Protein AF-A0A6L6C9V3-F1 (afdb_monomer)

Solvent-accessible surface area (backbone atoms only — not comparable to full-atom values): 7268 Å² total; per-residue (Å²): 86,69,55,58,76,59,28,63,51,49,46,76,49,76,46,97,87,72,52,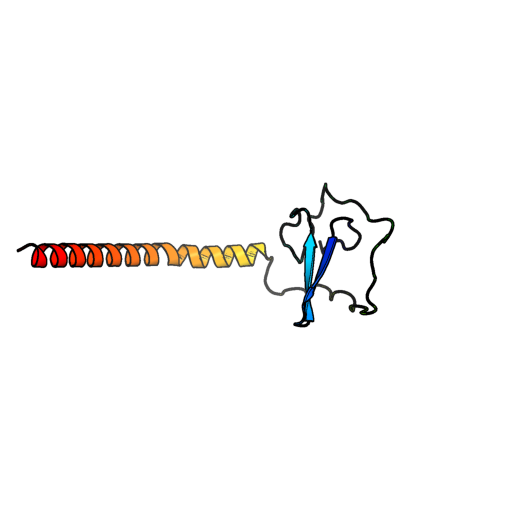69,52,37,41,47,80,79,64,76,33,87,48,65,58,60,26,32,56,89,82,54,86,83,68,42,78,55,89,72,76,81,93,61,86,80,71,90,74,78,71,74,78,80,75,75,82,74,88,66,89,63,71,57,73,66,53,54,52,49,54,51,49,50,57,50,63,70,49,48,62,58,56,52,51,54,51,51,54,51,52,52,52,50,51,51,50,50,54,54,51,52,59,62,77,76,110

Mean predicted aligned error: 14.55 Å

pLDDT: mean 83.05, std 11.22, range [53.5, 98.0]

Secondary structure (DSSP, 8-state):
-B--TTBTTEEEEE-TTS-EEEEETTS--TBTTTB--TT-TT--B----TT----S--PPPPPPPP--SS--HHHHHHHHHHHHHHHHHHHHHHHHHHHHHHHHHHHHHHHHH--

Radius of gyration: 25.71 Å; Cα contacts (8 Å, |Δi|>4): 70; chains: 1; bounding box: 52×41×70 Å

Foldseek 3Di:
DFDDCQFPQWDWDADPVRDIFIDGNVNQAPDGPTDRDPDDPNGDGDDDPPPDDDDPPPDPPDDDDDDDPPPDPVVVVVVVVVVCVVCVVVVVVVVVVVVVVVVVVVVVVVVVVVD

Nearest PDB structures (foldseek):
  7pub-assembly1_F3  TM=3.056E-01  e=1.007E+00  Trypanosoma brucei brucei
  8any-assembly1_V  TM=2.107E-01  e=1.926E+00  Homo sapiens
  3aqj-assembly2_R  TM=2.489E-01  e=5.439E+00  Peduovirus P2

Structure (mmCIF, N/CA/C/O backbone):
data_AF-A0A6L6C9V3-F1
#
_entry.id   AF-A0A6L6C9V3-F1
#
loop_
_atom_site.group_PDB
_atom_site.id
_atom_site.type_symbol
_atom_site.label_atom_id
_atom_site.label_alt_id
_atom_site.label_comp_id
_atom_site.label_asym_id
_atom_site.label_entity_id
_atom_site.label_seq_id
_atom_site.pdbx_PDB_ins_code
_atom_site.Cartn_x
_atom_site.Cartn_y
_atom_site.Cartn_z
_atom_site.occupancy
_atom_site.B_iso_or_equiv
_atom_site.auth_seq_id
_atom_site.auth_comp_id
_atom_site.auth_asym_id
_atom_site.auth_atom_id
_atom_site.pdbx_PDB_model_num
ATOM 1 N N . MET A 1 1 ? 1.512 -9.662 -14.432 1.00 64.88 1 MET A N 1
ATOM 2 C CA . MET A 1 1 ? 2.801 -9.454 -15.144 1.00 64.88 1 MET A CA 1
ATOM 3 C C . MET A 1 1 ? 3.602 -8.321 -14.504 1.00 64.88 1 MET A C 1
ATOM 5 O O . MET A 1 1 ? 2.992 -7.433 -13.928 1.00 64.88 1 MET A O 1
ATOM 9 N N . ALA A 1 2 ? 4.936 -8.291 -14.641 1.00 74.44 2 ALA A N 1
ATOM 10 C CA . ALA A 1 2 ? 5.722 -7.114 -14.242 1.00 74.44 2 ALA A CA 1
ATOM 11 C C . ALA A 1 2 ? 5.252 -5.840 -14.981 1.00 74.44 2 ALA A C 1
ATOM 13 O O . ALA A 1 2 ? 4.648 -5.917 -16.057 1.00 74.44 2 ALA A O 1
ATOM 14 N N . MET A 1 3 ? 5.504 -4.671 -14.389 1.00 82.62 3 MET A N 1
ATOM 15 C CA . MET A 1 3 ? 5.180 -3.370 -14.982 1.00 82.62 3 MET A CA 1
ATOM 16 C C . MET A 1 3 ? 5.833 -3.224 -16.369 1.00 82.62 3 MET A C 1
ATOM 18 O O . MET A 1 3 ? 7.023 -3.488 -16.528 1.00 82.62 3 MET A O 1
ATOM 22 N N . ARG A 1 4 ? 5.056 -2.797 -17.370 1.00 85.69 4 ARG A N 1
ATOM 23 C CA . ARG A 1 4 ? 5.530 -2.613 -18.753 1.00 85.69 4 ARG A CA 1
ATOM 24 C C . ARG A 1 4 ? 6.175 -1.235 -18.923 1.00 85.69 4 ARG A C 1
ATOM 26 O O . ARG A 1 4 ? 5.458 -0.240 -19.044 1.00 85.69 4 ARG A O 1
ATOM 33 N N . GLU A 1 5 ? 7.506 -1.170 -18.902 1.00 85.06 5 GLU A N 1
ATOM 34 C CA . GLU A 1 5 ? 8.282 0.084 -18.985 1.00 85.06 5 GLU A CA 1
ATOM 35 C C . GLU A 1 5 ? 8.222 0.730 -20.379 1.00 85.06 5 GLU A C 1
ATOM 37 O O . GLU A 1 5 ? 8.374 1.939 -20.525 1.00 85.06 5 GLU A O 1
ATOM 42 N N . GLU A 1 6 ? 7.919 -0.058 -21.408 1.00 84.81 6 GLU A N 1
ATOM 43 C CA . GLU A 1 6 ? 7.765 0.394 -22.789 1.00 84.81 6 GLU A CA 1
ATOM 44 C C . GLU A 1 6 ? 6.395 1.036 -23.082 1.00 84.81 6 GLU A C 1
ATOM 46 O O . GLU A 1 6 ? 6.127 1.451 -24.212 1.00 84.81 6 GLU A O 1
ATOM 51 N N . CYS A 1 7 ? 5.505 1.112 -22.088 1.00 88.69 7 CYS A N 1
ATOM 52 C CA . CYS A 1 7 ? 4.204 1.762 -22.208 1.00 88.69 7 CYS A CA 1
ATOM 53 C C . CYS A 1 7 ? 4.335 3.292 -22.127 1.00 88.69 7 CYS A C 1
ATOM 55 O O . CYS A 1 7 ? 5.001 3.835 -21.251 1.00 88.69 7 CYS A O 1
ATOM 57 N N . LYS A 1 8 ? 3.607 4.021 -22.974 1.00 88.75 8 LYS A N 1
ATOM 58 C CA . LYS A 1 8 ? 3.545 5.494 -22.980 1.00 88.75 8 LYS A CA 1
ATOM 59 C C . LYS A 1 8 ? 3.050 6.100 -21.661 1.00 88.75 8 LYS A C 1
ATOM 61 O O . LYS A 1 8 ? 3.373 7.242 -21.352 1.00 88.75 8 LYS A O 1
ATOM 66 N N . HIS A 1 9 ? 2.269 5.344 -20.893 1.00 88.50 9 HIS A N 1
ATOM 67 C CA . HIS A 1 9 ? 1.705 5.773 -19.609 1.00 88.50 9 HIS A CA 1
ATOM 68 C C . HIS A 1 9 ? 2.548 5.360 -18.397 1.00 88.50 9 HIS A C 1
ATOM 70 O O . HIS A 1 9 ? 2.128 5.590 -17.261 1.00 88.50 9 HIS A O 1
ATOM 76 N N . PHE A 1 10 ? 3.703 4.732 -18.621 1.00 88.19 10 PHE A N 1
ATOM 77 C CA . PHE A 1 10 ? 4.652 4.401 -17.570 1.00 88.19 10 PHE A CA 1
ATOM 78 C C . PHE A 1 10 ? 5.407 5.655 -17.113 1.00 88.19 10 PHE A C 1
ATOM 80 O O . PHE A 1 10 ? 5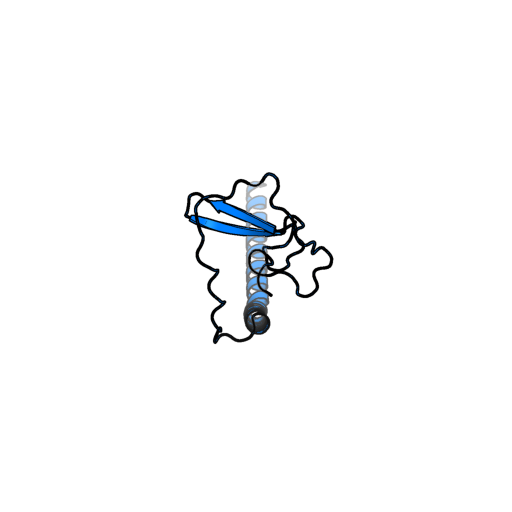.923 6.420 -17.930 1.00 88.19 10 PHE A O 1
ATOM 87 N N . GLN A 1 11 ? 5.493 5.855 -15.799 1.00 84.94 11 GLN A N 1
ATOM 88 C CA . GLN A 1 11 ? 6.318 6.895 -15.194 1.00 84.94 11 GLN A CA 1
ATOM 89 C C . GLN A 1 11 ? 7.130 6.319 -14.032 1.00 84.94 11 GLN A C 1
ATOM 91 O O . GLN A 1 11 ? 6.605 5.582 -13.198 1.00 84.94 11 GLN A O 1
ATOM 96 N N . SER A 1 12 ? 8.407 6.694 -13.957 1.00 85.00 12 SER A N 1
ATOM 97 C CA . SER A 1 12 ? 9.287 6.402 -12.825 1.00 85.00 12 SER A CA 1
ATOM 98 C C . SER A 1 12 ? 9.721 7.696 -12.145 1.00 85.00 12 SER A C 1
ATOM 100 O O . SER A 1 12 ? 10.201 8.613 -12.813 1.00 85.00 12 SER A O 1
ATOM 102 N N . ARG A 1 13 ? 9.595 7.768 -10.820 1.00 84.19 13 ARG A N 1
ATOM 103 C CA . ARG A 1 13 ? 10.081 8.886 -10.009 1.00 8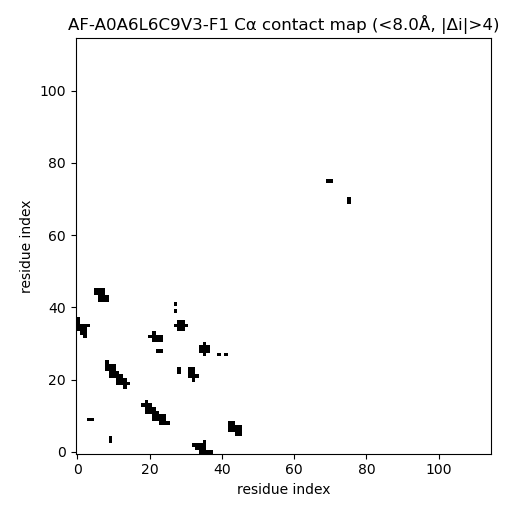4.19 13 ARG A CA 1
ATOM 104 C C . ARG A 1 13 ? 11.035 8.370 -8.941 1.00 84.19 13 ARG A C 1
ATOM 106 O O . ARG A 1 13 ? 10.640 7.563 -8.103 1.00 84.19 13 ARG A O 1
ATOM 113 N N . SER A 1 14 ? 12.268 8.862 -8.966 1.00 83.69 14 SER A N 1
ATOM 114 C CA . SER A 1 14 ? 13.255 8.614 -7.914 1.00 83.69 14 SER A CA 1
ATOM 115 C C . SER A 1 14 ? 13.193 9.723 -6.865 1.00 83.69 14 SER A C 1
ATOM 117 O O . SER A 1 14 ? 13.037 10.901 -7.196 1.00 83.69 14 SER A O 1
ATOM 119 N N . TYR A 1 15 ? 13.292 9.343 -5.596 1.00 83.50 15 TYR A N 1
ATOM 120 C CA . TYR A 1 15 ? 13.269 10.246 -4.449 1.00 83.50 15 TYR A CA 1
ATOM 121 C C . TYR A 1 15 ? 14.668 10.378 -3.832 1.00 83.50 15 TYR A C 1
ATOM 123 O O . TYR A 1 15 ? 15.553 9.556 -4.063 1.00 83.50 15 TYR A O 1
ATOM 131 N N . ALA A 1 16 ? 14.880 11.424 -3.026 1.00 81.94 16 ALA A N 1
ATOM 132 C CA . ALA A 1 16 ? 16.180 11.716 -2.409 1.00 81.94 16 ALA A CA 1
ATOM 133 C C . ALA A 1 16 ? 16.666 10.624 -1.433 1.00 81.94 16 ALA A C 1
ATOM 135 O O . ALA A 1 16 ? 17.855 10.540 -1.146 1.00 81.94 16 ALA A O 1
ATOM 136 N N . ASN A 1 17 ? 15.756 9.784 -0.940 1.00 83.62 17 ASN A N 1
ATOM 137 C CA . ASN A 1 17 ? 16.052 8.629 -0.091 1.00 83.62 17 ASN A CA 1
ATOM 138 C C . ASN A 1 17 ? 16.558 7.400 -0.878 1.00 83.62 17 ASN A C 1
ATOM 140 O O . ASN A 1 17 ? 16.865 6.383 -0.266 1.00 83.62 17 ASN A O 1
ATOM 144 N N . GLY A 1 18 ? 16.640 7.477 -2.212 1.00 81.75 18 GLY A N 1
ATOM 145 C CA . GLY A 1 18 ? 17.056 6.370 -3.077 1.00 81.75 18 GLY A CA 1
ATOM 146 C C . GLY A 1 18 ? 15.921 5.429 -3.491 1.00 81.75 18 GLY A C 1
ATOM 147 O O . GLY A 1 18 ? 16.143 4.527 -4.299 1.00 81.75 18 GLY A O 1
ATOM 148 N N . GLU A 1 19 ? 14.697 5.640 -3.006 1.00 81.75 19 GLU A N 1
ATOM 149 C CA . GLU A 1 19 ? 13.536 4.875 -3.455 1.00 81.75 19 GLU A 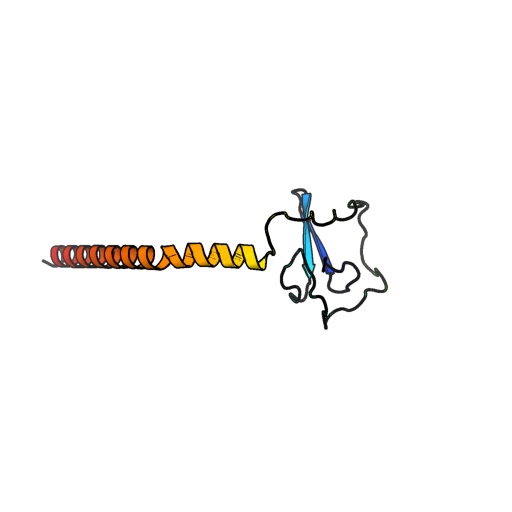CA 1
ATOM 150 C C . GLU A 1 19 ? 13.110 5.317 -4.857 1.00 81.75 19 GLU A C 1
ATOM 152 O O . GLU A 1 19 ? 13.173 6.495 -5.218 1.00 81.75 19 GLU A O 1
ATOM 157 N N . THR A 1 20 ? 12.643 4.361 -5.658 1.00 81.50 20 THR A N 1
ATOM 158 C CA . THR A 1 20 ? 12.090 4.628 -6.988 1.00 81.50 20 THR A CA 1
ATOM 159 C C . THR A 1 20 ? 10.668 4.098 -7.058 1.00 81.50 20 THR A C 1
ATOM 161 O O . THR A 1 20 ? 10.445 2.892 -6.995 1.00 81.50 20 THR A O 1
ATOM 164 N N . ALA A 1 21 ? 9.704 5.003 -7.215 1.00 84.31 21 ALA A N 1
ATOM 165 C CA . ALA A 1 21 ? 8.316 4.647 -7.467 1.00 84.31 21 ALA A CA 1
ATOM 166 C C . ALA A 1 21 ? 8.077 4.534 -8.974 1.00 84.31 21 ALA A C 1
ATOM 168 O O . ALA A 1 21 ? 8.452 5.424 -9.738 1.00 84.31 21 ALA A O 1
ATOM 169 N N . ARG A 1 22 ? 7.430 3.450 -9.399 1.00 85.25 22 ARG A N 1
ATOM 170 C CA . ARG A 1 22 ? 7.040 3.202 -10.793 1.00 85.25 22 ARG A CA 1
ATOM 171 C C . ARG A 1 22 ? 5.526 3.121 -10.866 1.00 85.25 22 ARG A C 1
ATOM 173 O O . ARG A 1 22 ? 4.937 2.379 -10.106 1.00 85.25 22 ARG A O 1
ATOM 180 N N . PHE A 1 23 ? 4.859 3.871 -11.725 1.00 86.88 23 PHE A N 1
ATOM 181 C CA . PHE A 1 23 ? 3.397 3.884 -11.718 1.00 86.88 23 PHE A CA 1
ATOM 182 C C . PHE A 1 23 ? 2.808 4.169 -13.093 1.00 86.88 23 PHE A C 1
ATOM 184 O O . PHE A 1 23 ? 3.494 4.607 -14.016 1.00 86.88 23 PHE A O 1
ATOM 191 N N . CYS A 1 24 ? 1.520 3.853 -13.232 1.00 88.88 24 CYS A N 1
ATOM 192 C CA . CYS A 1 24 ? 0.750 4.137 -14.433 1.00 88.88 24 CYS A CA 1
ATOM 193 C C . CYS A 1 24 ? 0.022 5.459 -14.217 1.00 88.88 24 CYS A C 1
ATOM 195 O O . CYS A 1 24 ? -0.808 5.563 -13.311 1.00 88.88 24 CYS A O 1
ATOM 197 N N . VAL A 1 25 ? 0.297 6.450 -15.067 1.00 88.31 25 VAL A N 1
ATOM 198 C CA . VAL A 1 25 ? -0.296 7.797 -14.965 1.00 88.31 25 VAL A CA 1
ATOM 199 C C . VAL A 1 25 ? -1.827 7.756 -15.071 1.00 88.31 25 VAL A C 1
ATOM 201 O O . VAL A 1 25 ? -2.513 8.604 -14.514 1.00 88.31 25 VAL A O 1
ATOM 204 N N . LEU A 1 26 ? -2.375 6.736 -15.738 1.00 88.56 26 LEU A N 1
ATOM 205 C CA . LEU A 1 26 ? -3.819 6.540 -15.886 1.00 88.56 26 LEU A CA 1
ATOM 206 C C . LEU A 1 26 ? -4.481 5.829 -14.697 1.00 88.56 26 LEU A C 1
ATOM 208 O O . LEU A 1 26 ? -5.686 5.604 -14.730 1.00 88.56 26 LEU A O 1
ATOM 212 N N . GLY A 1 27 ? -3.725 5.389 -13.686 1.00 85.06 27 GLY A N 1
ATOM 213 C CA . GLY A 1 27 ? -4.298 4.642 -12.560 1.00 85.06 27 GLY A CA 1
ATOM 214 C C . GLY A 1 27 ? -4.783 3.226 -12.910 1.00 85.06 27 GLY A C 1
ATOM 215 O O . GLY A 1 27 ? -5.324 2.542 -12.055 1.00 85.06 27 GLY A O 1
ATOM 216 N N . ALA A 1 28 ? -4.575 2.754 -14.144 1.00 84.62 28 ALA A N 1
ATOM 217 C CA . ALA A 1 28 ? -5.144 1.495 -14.647 1.00 84.62 28 ALA A CA 1
ATOM 218 C C . ALA A 1 28 ? -4.420 0.220 -14.166 1.00 84.62 28 ALA A C 1
ATOM 220 O O . ALA A 1 28 ? -4.851 -0.893 -14.460 1.00 84.62 28 ALA A O 1
ATOM 221 N N . ALA A 1 29 ? -3.292 0.369 -13.474 1.00 82.19 29 ALA A N 1
ATOM 222 C CA . ALA A 1 29 ? -2.570 -0.751 -12.882 1.00 82.19 29 ALA A CA 1
ATOM 223 C C . ALA A 1 29 ? -3.169 -1.079 -11.496 1.00 82.19 29 ALA A C 1
ATOM 225 O O . ALA A 1 29 ? -3.187 -0.190 -10.645 1.00 82.19 29 ALA A O 1
ATOM 226 N N . PRO A 1 30 ? -3.661 -2.311 -11.263 1.00 73.62 30 PRO A N 1
ATOM 227 C CA . PRO A 1 30 ? -4.361 -2.673 -10.027 1.00 73.62 30 PRO A CA 1
ATOM 228 C C . PRO A 1 30 ? -3.422 -2.750 -8.818 1.00 73.62 30 PRO A C 1
ATOM 230 O O . PRO A 1 30 ? -3.808 -2.366 -7.721 1.00 73.62 30 PRO A O 1
ATOM 233 N N . ASP A 1 31 ? -2.173 -3.174 -9.037 1.00 74.44 31 ASP A N 1
ATOM 234 C CA . ASP A 1 31 ? -1.153 -3.326 -7.996 1.00 74.44 31 ASP A CA 1
ATOM 235 C C . ASP A 1 31 ? 0.047 -2.407 -8.270 1.00 74.44 31 ASP A C 1
ATOM 237 O O . ASP A 1 31 ? 1.199 -2.851 -8.289 1.00 74.44 31 ASP A O 1
ATOM 241 N N . GLN A 1 32 ? -0.195 -1.121 -8.552 1.00 71.88 32 GLN A N 1
ATOM 242 C CA . GLN A 1 32 ? 0.903 -0.146 -8.615 1.00 71.88 32 GLN A CA 1
ATOM 243 C C . GLN A 1 32 ? 1.723 -0.201 -7.319 1.00 71.88 32 GLN A C 1
ATOM 245 O O . GLN A 1 32 ? 1.122 -0.259 -6.245 1.00 71.88 32 GLN A O 1
ATOM 250 N N . PRO A 1 33 ? 3.067 -0.138 -7.364 1.00 66.75 33 PRO A N 1
ATOM 251 C CA . PRO A 1 33 ? 3.973 0.054 -8.509 1.00 66.75 33 PRO A CA 1
ATOM 252 C C . PRO A 1 33 ? 4.414 -1.220 -9.268 1.00 66.75 33 PRO A C 1
ATOM 254 O O . PRO A 1 33 ? 5.261 -1.150 -10.160 1.00 66.75 33 PRO A O 1
ATOM 257 N N . PHE A 1 34 ? 3.899 -2.391 -8.896 1.00 67.62 34 PHE A N 1
ATOM 258 C CA . PHE A 1 34 ? 4.557 -3.676 -9.151 1.00 67.62 34 PHE A CA 1
ATOM 259 C C . PHE A 1 34 ? 3.990 -4.481 -10.331 1.00 67.62 34 PHE A C 1
ATOM 261 O O . PHE A 1 34 ? 4.693 -5.347 -10.852 1.00 67.62 34 PHE A O 1
ATOM 268 N N . SER A 1 35 ? 2.758 -4.215 -10.784 1.00 79.25 35 SER A N 1
ATOM 269 C CA . SER A 1 35 ? 2.115 -5.045 -11.817 1.00 79.25 35 SER A CA 1
ATOM 270 C C . SER A 1 35 ? 1.212 -4.266 -12.775 1.00 79.25 35 SER A C 1
ATOM 272 O O . SER A 1 35 ? 0.380 -3.456 -12.359 1.00 79.25 35 SER A O 1
ATOM 274 N N . CYS A 1 36 ? 1.337 -4.568 -14.071 1.00 85.12 36 CYS A N 1
ATOM 275 C CA . CYS A 1 36 ? 0.325 -4.237 -15.077 1.00 85.12 36 CYS A CA 1
ATOM 276 C C . CYS A 1 36 ? -0.660 -5.409 -15.242 1.00 85.12 36 CYS A C 1
ATOM 278 O O . CYS A 1 36 ? -0.244 -6.567 -15.149 1.00 85.12 36 CYS A O 1
ATOM 280 N N . PRO A 1 37 ? -1.940 -5.137 -15.564 1.00 84.94 37 PRO A N 1
ATOM 281 C CA . PRO A 1 37 ? -2.887 -6.192 -15.899 1.00 84.94 37 PRO A CA 1
ATOM 282 C C . PRO A 1 37 ? -2.482 -6.874 -17.214 1.00 84.94 37 PRO A C 1
ATOM 284 O O . PRO A 1 37 ? -1.978 -6.220 -18.134 1.00 84.94 37 PRO A O 1
ATOM 287 N N . ASP A 1 38 ? -2.725 -8.181 -17.314 1.00 80.25 38 ASP A N 1
ATOM 288 C CA . ASP A 1 38 ? -2.237 -8.997 -18.434 1.00 80.25 38 ASP A CA 1
ATOM 289 C C . ASP A 1 38 ? -2.819 -8.543 -19.790 1.00 80.25 38 ASP A C 1
ATOM 291 O O . ASP A 1 38 ? -2.104 -8.498 -20.796 1.00 80.25 38 ASP A O 1
ATOM 295 N N . SER A 1 39 ? -4.076 -8.083 -19.807 1.00 82.75 39 SER A N 1
ATOM 296 C CA . SER A 1 39 ? -4.775 -7.533 -20.978 1.00 82.75 39 SER A CA 1
ATOM 297 C C . SER A 1 39 ? -5.103 -6.039 -20.821 1.00 82.75 39 SER A C 1
ATOM 299 O O . SER A 1 39 ? -6.263 -5.627 -20.872 1.00 82.75 39 SER A O 1
ATOM 301 N N . CYS A 1 40 ? -4.088 -5.205 -20.584 1.00 87.25 40 CYS A N 1
ATOM 302 C CA . CYS A 1 40 ? -4.278 -3.756 -20.478 1.00 87.25 40 CYS A CA 1
ATOM 303 C C . CYS A 1 40 ? -4.767 -3.146 -21.809 1.00 87.25 40 CYS A C 1
ATOM 305 O O . CYS A 1 40 ? -3.993 -3.023 -22.756 1.00 87.25 40 CYS A O 1
ATOM 307 N N . VAL A 1 41 ? -6.029 -2.707 -21.863 1.00 88.31 41 VAL A N 1
ATOM 308 C CA . VAL A 1 41 ? -6.626 -2.048 -23.047 1.00 88.31 41 VAL A CA 1
ATOM 309 C C . VAL A 1 41 ? -6.056 -0.656 -23.324 1.00 88.31 41 VAL A C 1
ATOM 311 O O . VAL A 1 41 ? -6.117 -0.178 -24.449 1.00 88.31 41 VAL A O 1
ATOM 314 N N . MET A 1 42 ? -5.476 -0.020 -22.305 1.00 88.25 42 MET A N 1
ATOM 315 C CA . MET A 1 42 ? -4.851 1.304 -22.405 1.00 88.25 42 MET A CA 1
ATOM 316 C C . MET A 1 42 ? -3.364 1.213 -22.777 1.00 88.25 42 MET A C 1
ATOM 318 O O . MET A 1 42 ? -2.650 2.208 -22.711 1.00 88.25 42 MET A O 1
ATOM 322 N N . TYR A 1 43 ? -2.855 0.016 -23.082 1.00 88.81 43 TYR A N 1
ATOM 323 C CA . TYR A 1 43 ? -1.453 -0.163 -23.427 1.00 88.81 43 TYR A CA 1
ATOM 324 C C . TYR A 1 43 ? -1.159 0.436 -24.803 1.00 88.81 43 TYR A C 1
ATOM 326 O O . TYR A 1 43 ? -1.641 -0.044 -25.827 1.00 88.81 43 TYR A O 1
ATOM 334 N N . GLU A 1 44 ? -0.303 1.451 -24.817 1.00 88.69 44 GLU A N 1
ATOM 335 C CA . GLU A 1 44 ? 0.235 2.047 -26.033 1.00 88.69 44 GLU A CA 1
ATOM 336 C C . GLU A 1 44 ? 1.760 1.989 -25.945 1.00 88.69 44 GLU A C 1
ATOM 338 O O . GLU A 1 44 ? 2.354 2.535 -25.010 1.00 88.69 44 GLU A O 1
ATOM 343 N N . ARG A 1 45 ? 2.408 1.301 -26.892 1.00 86.00 45 ARG A N 1
ATOM 344 C CA . ARG A 1 45 ? 3.871 1.204 -26.918 1.00 86.00 45 ARG A CA 1
ATOM 345 C C . ARG A 1 45 ? 4.465 2.569 -27.252 1.00 86.00 45 ARG A C 1
ATOM 347 O O . ARG A 1 45 ? 4.078 3.206 -28.230 1.00 86.00 45 ARG A O 1
ATOM 354 N N . ARG A 1 46 ? 5.435 3.011 -26.458 1.00 81.31 46 ARG A N 1
ATOM 355 C CA . ARG A 1 46 ? 6.191 4.233 -26.716 1.00 81.31 46 ARG A CA 1
ATOM 356 C C . ARG A 1 46 ? 7.254 3.947 -27.775 1.00 81.31 46 ARG A C 1
ATOM 358 O O . ARG A 1 46 ? 8.093 3.070 -27.595 1.00 81.31 46 ARG A O 1
ATOM 365 N N . PHE A 1 47 ? 7.185 4.662 -28.897 1.00 72.62 47 PHE A N 1
ATOM 366 C CA . PHE A 1 47 ? 8.077 4.450 -30.046 1.00 72.62 47 PHE A CA 1
ATOM 367 C C . PHE A 1 47 ? 9.282 5.397 -30.085 1.00 72.62 47 PHE A C 1
ATOM 369 O O . PHE A 1 47 ? 10.266 5.080 -30.745 1.00 72.62 47 PHE A O 1
ATOM 376 N N . ALA A 1 48 ? 9.224 6.542 -29.401 1.00 68.50 48 ALA A N 1
ATOM 377 C CA . ALA A 1 48 ? 10.322 7.499 -29.371 1.00 68.50 48 ALA A CA 1
ATOM 378 C C . ALA A 1 48 ? 10.340 8.279 -28.051 1.00 68.50 48 ALA A C 1
ATOM 380 O O . ALA A 1 48 ? 9.306 8.767 -27.590 1.00 68.50 48 ALA A O 1
ATOM 381 N N . ASP A 1 49 ? 11.530 8.426 -27.474 1.00 66.31 49 ASP A N 1
ATOM 382 C CA . ASP A 1 49 ? 11.784 9.117 -26.204 1.00 66.31 49 ASP A CA 1
ATOM 383 C C . ASP A 1 49 ? 11.973 10.628 -26.420 1.00 66.31 49 ASP A C 1
ATOM 385 O O . ASP A 1 49 ? 12.890 11.261 -25.903 1.00 66.31 49 ASP A O 1
ATOM 389 N N . VAL A 1 50 ? 11.120 11.224 -27.258 1.00 57.94 50 VAL A N 1
ATOM 390 C CA . VAL A 1 50 ? 11.281 12.619 -27.680 1.00 57.94 50 VAL A CA 1
ATOM 391 C C . VAL A 1 50 ? 10.944 13.542 -26.505 1.00 57.94 50 VAL A C 1
ATOM 393 O O . VAL A 1 50 ? 9.807 13.559 -26.035 1.00 57.94 50 VAL A O 1
ATOM 396 N N . GLY A 1 51 ? 11.936 14.297 -26.023 1.00 61.25 51 GLY A N 1
ATOM 397 C CA . GLY A 1 51 ? 11.790 15.240 -24.904 1.00 61.25 51 GLY A CA 1
ATOM 398 C C . GLY A 1 51 ? 12.037 14.652 -23.510 1.00 61.25 51 GLY A C 1
ATOM 399 O O . GLY A 1 51 ? 11.679 15.291 -22.524 1.00 61.25 51 GLY A O 1
ATOM 400 N N . TRP A 1 52 ? 12.618 13.452 -23.414 1.00 63.44 52 TRP A N 1
ATOM 401 C CA . TRP A 1 52 ? 13.000 12.836 -22.143 1.00 63.44 52 TRP A CA 1
ATOM 402 C C . TRP A 1 52 ? 14.505 12.966 -21.912 1.00 63.44 52 TRP A C 1
ATOM 404 O O . TRP A 1 52 ? 15.304 12.495 -22.720 1.00 63.44 52 TRP A O 1
ATOM 414 N N . ASP A 1 53 ? 14.891 13.561 -20.785 1.00 64.12 53 ASP A N 1
ATOM 415 C CA . ASP A 1 53 ? 16.270 13.501 -20.309 1.00 64.12 53 ASP A CA 1
ATOM 416 C C . ASP A 1 53 ? 16.508 12.143 -19.644 1.00 64.12 53 ASP A C 1
ATOM 418 O O . ASP A 1 53 ? 15.975 11.840 -18.572 1.00 64.12 53 ASP A O 1
ATOM 422 N N . HIS A 1 54 ? 17.314 11.302 -20.289 1.00 62.91 54 HIS A N 1
ATOM 423 C CA . HIS A 1 54 ? 17.778 10.056 -19.694 1.00 62.91 54 HIS A CA 1
ATOM 424 C C . HIS A 1 54 ? 18.923 10.372 -18.726 1.00 62.91 54 HIS A C 1
ATOM 426 O O . HIS A 1 54 ? 20.010 10.777 -19.138 1.00 62.91 54 HIS A O 1
ATOM 432 N N . GLY A 1 55 ? 18.685 10.196 -17.425 1.00 68.12 55 GLY A N 1
ATOM 433 C CA . GLY A 1 55 ? 19.753 10.266 -16.428 1.00 68.12 55 GLY A CA 1
ATOM 434 C C . GLY A 1 55 ? 20.808 9.178 -16.664 1.00 68.12 55 GLY A C 1
ATOM 435 O O . GLY A 1 55 ? 20.502 8.094 -17.151 1.00 68.12 55 GLY A O 1
ATOM 436 N N . THR A 1 56 ? 22.057 9.433 -16.272 1.00 65.88 56 THR A N 1
ATOM 437 C CA . THR A 1 56 ? 23.179 8.474 -16.390 1.00 65.88 56 THR A CA 1
ATOM 438 C C . THR A 1 56 ? 23.105 7.309 -15.399 1.00 65.88 56 THR A C 1
ATOM 440 O O . THR A 1 56 ? 23.960 6.423 -15.396 1.00 65.88 56 THR A O 1
ATOM 443 N N . LEU A 1 57 ? 22.087 7.306 -14.542 1.00 66.19 57 LEU A N 1
ATOM 444 C CA . LEU A 1 57 ? 21.854 6.287 -13.535 1.00 66.19 57 LEU A CA 1
ATOM 445 C C . LEU A 1 57 ? 21.248 5.054 -14.215 1.00 66.19 57 LEU A C 1
ATOM 447 O O . LEU A 1 57 ? 20.032 4.896 -14.305 1.00 66.19 57 LEU A O 1
ATOM 451 N N . VAL A 1 58 ? 22.122 4.183 -14.724 1.00 62.59 58 VAL A N 1
ATOM 452 C CA . VAL A 1 58 ? 21.741 2.843 -15.176 1.00 62.59 58 VAL A CA 1
ATOM 453 C C . VAL A 1 58 ? 21.281 2.072 -13.944 1.00 62.59 58 VAL A C 1
ATOM 455 O O . VAL A 1 58 ? 22.091 1.592 -13.152 1.00 62.59 58 VAL A O 1
ATOM 458 N N . SER A 1 59 ? 19.966 2.008 -13.745 1.00 63.59 59 SER A N 1
ATOM 459 C CA . SER A 1 59 ? 19.394 1.146 -12.720 1.00 63.59 59 SER A CA 1
ATOM 460 C C . SER A 1 59 ? 19.669 -0.303 -13.135 1.00 63.59 59 SER A C 1
ATOM 462 O O . SER A 1 59 ? 19.412 -0.647 -14.294 1.00 63.59 59 SER A O 1
ATOM 464 N N . PRO A 1 60 ? 20.226 -1.151 -12.252 1.00 71.69 60 PRO A N 1
ATOM 465 C CA . PRO A 1 60 ? 20.385 -2.563 -12.566 1.00 71.69 60 PRO A CA 1
ATOM 466 C C . PRO A 1 60 ? 19.020 -3.159 -12.943 1.00 71.69 60 PRO A C 1
ATOM 468 O O . PRO A 1 60 ? 17.987 -2.669 -12.467 1.00 71.69 60 PRO A O 1
ATOM 471 N N . PRO A 1 61 ? 18.992 -4.191 -13.808 1.00 75.44 61 PRO A N 1
ATOM 472 C CA . PRO A 1 61 ? 17.746 -4.833 -14.197 1.00 75.44 61 PRO A CA 1
ATOM 473 C C . PRO A 1 61 ? 16.960 -5.208 -12.946 1.00 75.44 61 PRO A C 1
ATOM 475 O O . PRO A 1 61 ? 17.527 -5.707 -11.971 1.00 75.44 61 PRO A O 1
ATOM 478 N N . THR A 1 62 ? 15.659 -4.921 -12.977 1.00 74.62 62 THR A N 1
ATOM 479 C CA . THR A 1 62 ? 14.758 -5.232 -11.869 1.00 74.62 62 THR A CA 1
ATOM 480 C C . THR A 1 62 ? 14.952 -6.698 -11.492 1.00 74.62 62 THR A C 1
ATOM 482 O O . THR A 1 62 ? 14.827 -7.550 -12.379 1.00 74.62 62 THR A O 1
ATOM 485 N N . PRO A 1 63 ? 15.290 -7.011 -10.228 1.00 78.44 63 PRO A N 1
ATOM 486 C CA . PRO A 1 63 ? 15.458 -8.394 -9.828 1.00 78.44 63 PRO A CA 1
ATOM 487 C C . PRO A 1 63 ? 14.150 -9.136 -10.096 1.00 78.44 63 PRO A C 1
ATOM 489 O O . PRO A 1 63 ? 13.059 -8.610 -9.862 1.00 78.44 63 PRO A O 1
ATOM 492 N N . THR A 1 64 ? 14.260 -10.351 -10.625 1.00 79.44 64 THR A N 1
ATOM 493 C CA . THR A 1 64 ? 13.108 -11.235 -10.785 1.00 79.44 64 THR A CA 1
ATOM 494 C C . THR A 1 64 ? 12.462 -11.446 -9.425 1.00 79.44 64 THR A C 1
ATOM 496 O O . THR A 1 64 ? 13.168 -11.652 -8.434 1.00 79.44 64 THR A O 1
ATOM 499 N N . VAL A 1 65 ? 11.130 -11.371 -9.380 1.00 72.75 65 VAL A N 1
ATOM 500 C CA . VAL A 1 65 ? 10.367 -11.646 -8.159 1.00 72.75 65 VAL A CA 1
ATOM 501 C C . VAL A 1 65 ? 10.814 -13.014 -7.636 1.00 72.75 65 VAL A C 1
ATOM 503 O O . VAL A 1 65 ? 10.809 -13.966 -8.418 1.00 72.75 65 VAL A O 1
ATOM 506 N N . PRO A 1 66 ? 11.271 -13.116 -6.375 1.00 75.19 66 PRO A N 1
ATOM 507 C CA . PRO A 1 66 ? 11.648 -14.404 -5.821 1.00 75.19 66 PRO A CA 1
ATOM 508 C C . PRO A 1 66 ? 10.415 -15.302 -5.771 1.00 75.19 66 PRO A C 1
ATOM 510 O O . PRO A 1 66 ? 9.324 -14.830 -5.443 1.00 75.19 66 PRO A O 1
ATOM 513 N N . ASP A 1 67 ? 10.597 -16.590 -6.051 1.00 70.56 67 ASP A N 1
ATOM 514 C CA . ASP A 1 67 ? 9.555 -17.580 -5.803 1.00 70.56 67 ASP A CA 1
ATOM 515 C C . ASP A 1 67 ? 9.215 -17.545 -4.306 1.00 70.56 67 ASP A C 1
ATOM 517 O O . ASP A 1 67 ? 10.046 -17.868 -3.450 1.00 70.56 67 ASP A O 1
ATOM 521 N N . SER A 1 68 ? 8.015 -17.072 -3.964 1.00 66.56 68 SER A N 1
ATOM 522 C CA . SER A 1 68 ? 7.559 -17.075 -2.580 1.00 66.56 68 SER A CA 1
ATOM 523 C C . SER A 1 68 ? 7.185 -18.496 -2.178 1.00 66.56 68 SER A C 1
ATOM 525 O O . SER A 1 68 ? 6.461 -19.187 -2.887 1.00 66.56 68 SER A O 1
ATOM 527 N N . THR A 1 69 ? 7.643 -18.931 -1.007 1.00 63.25 69 THR A N 1
ATOM 528 C CA . THR A 1 69 ? 7.152 -20.165 -0.370 1.00 63.25 69 THR A CA 1
ATOM 529 C C . THR A 1 69 ? 5.822 -19.956 0.351 1.00 63.25 69 THR A C 1
ATOM 531 O O . THR A 1 69 ? 5.139 -20.924 0.681 1.00 63.25 69 THR A O 1
ATOM 534 N N . ALA A 1 70 ? 5.441 -18.698 0.595 1.00 63.12 70 ALA A N 1
ATOM 535 C CA . ALA A 1 70 ? 4.063 -18.345 0.896 1.00 63.12 70 ALA A CA 1
ATOM 536 C C . ALA A 1 70 ? 3.214 -18.673 -0.339 1.00 63.12 70 ALA A C 1
ATOM 538 O O . ALA A 1 70 ? 3.677 -18.443 -1.458 1.00 63.12 70 ALA A O 1
ATOM 539 N N . GLY A 1 71 ? 2.018 -19.234 -0.126 1.00 67.88 71 GLY A N 1
ATOM 540 C CA . GLY A 1 71 ? 1.061 -19.550 -1.191 1.00 67.88 71 GLY A CA 1
ATOM 541 C C . GLY A 1 71 ? 0.715 -18.339 -2.063 1.00 67.88 71 GLY A C 1
ATOM 542 O O . GLY A 1 71 ? 1.312 -17.267 -1.939 1.00 67.88 71 GLY A O 1
ATOM 543 N N . SER A 1 72 ? -0.260 -18.488 -2.958 1.00 81.25 72 SER A N 1
ATOM 544 C CA . SER A 1 72 ? -0.648 -17.369 -3.819 1.00 81.25 72 SER A CA 1
ATOM 545 C C . SER A 1 72 ? -1.026 -16.142 -2.974 1.00 81.25 72 SER A C 1
ATOM 547 O O . SER A 1 72 ? -1.423 -16.256 -1.808 1.00 81.25 72 SER A O 1
ATOM 549 N N . ARG A 1 73 ? -0.865 -14.935 -3.528 1.00 81.62 73 ARG A N 1
ATOM 550 C CA . ARG A 1 73 ? -1.177 -13.693 -2.798 1.00 81.62 73 ARG A CA 1
ATOM 551 C C . ARG A 1 73 ? -2.617 -13.717 -2.286 1.00 81.62 73 ARG A C 1
ATOM 553 O O . ARG A 1 73 ? -2.910 -13.236 -1.193 1.00 81.62 73 ARG A O 1
ATOM 560 N N . GLU A 1 74 ? -3.491 -14.291 -3.094 1.00 85.94 74 GLU A N 1
ATOM 561 C CA . GLU A 1 74 ? -4.900 -14.511 -2.837 1.00 85.94 74 GLU A CA 1
ATOM 562 C C . GLU A 1 74 ? -5.101 -15.393 -1.598 1.00 85.94 74 GLU A C 1
ATOM 564 O O . GLU A 1 74 ? -5.898 -15.034 -0.732 1.00 85.94 74 GLU A O 1
ATOM 569 N N . ASP A 1 75 ? -4.322 -16.469 -1.452 1.00 87.88 75 ASP A N 1
ATOM 570 C CA . ASP A 1 75 ? -4.379 -17.364 -0.288 1.00 87.88 75 ASP A CA 1
ATOM 571 C C . ASP A 1 75 ? -3.966 -16.644 1.000 1.00 87.88 75 ASP A C 1
ATOM 573 O O . ASP A 1 75 ? -4.619 -16.776 2.037 1.00 87.88 75 ASP A O 1
ATOM 577 N N . VAL A 1 76 ? -2.900 -15.838 0.941 1.00 90.38 76 VAL A N 1
ATOM 578 C CA . VAL A 1 76 ? -2.426 -15.063 2.099 1.00 90.38 76 VAL A CA 1
ATOM 579 C C . VAL A 1 76 ? -3.478 -14.043 2.535 1.00 90.38 76 VAL A C 1
ATOM 581 O O . VAL A 1 76 ? -3.752 -13.900 3.729 1.00 90.38 76 VAL A O 1
ATOM 584 N N . LEU A 1 77 ? -4.090 -13.342 1.578 1.00 93.62 77 LEU A N 1
ATOM 585 C CA . LEU A 1 77 ? -5.142 -12.367 1.864 1.00 93.62 77 LEU A CA 1
ATOM 586 C C . LEU A 1 77 ? -6.418 -13.037 2.387 1.00 93.62 77 LEU A C 1
ATOM 588 O O 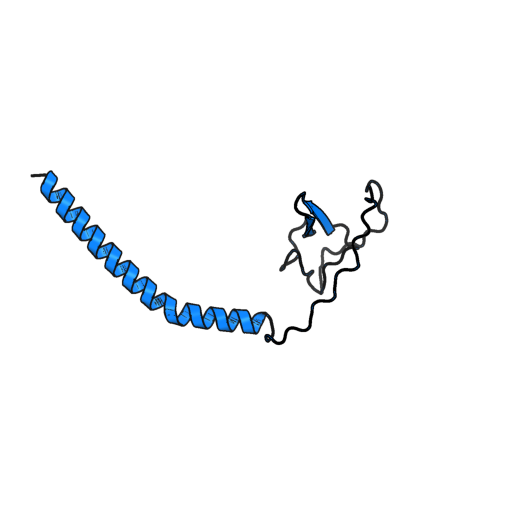. LEU A 1 77 ? -7.050 -12.500 3.298 1.00 93.62 77 LEU A O 1
ATOM 592 N N . ALA A 1 78 ? -6.772 -14.216 1.870 1.00 94.06 78 ALA A N 1
ATOM 593 C CA . ALA A 1 78 ? -7.894 -15.004 2.370 1.00 94.06 78 ALA A CA 1
ATOM 594 C C . ALA A 1 78 ? -7.665 -15.446 3.825 1.00 94.06 78 ALA A C 1
ATOM 596 O O . ALA A 1 78 ? -8.519 -15.197 4.677 1.00 94.06 78 ALA A O 1
ATOM 597 N N . ALA A 1 79 ? -6.488 -15.998 4.135 1.00 95.06 79 ALA A N 1
ATOM 598 C CA . ALA A 1 79 ? -6.123 -16.402 5.493 1.00 95.06 79 ALA A CA 1
ATOM 599 C C . ALA A 1 79 ? -6.127 -15.213 6.471 1.00 95.06 79 ALA A C 1
ATOM 601 O O . ALA A 1 79 ? -6.642 -15.308 7.585 1.00 95.06 79 ALA A O 1
ATOM 602 N N . ALA A 1 80 ? -5.604 -14.056 6.051 1.00 96.75 80 ALA A N 1
ATOM 603 C CA . ALA A 1 80 ? -5.656 -12.840 6.858 1.00 96.75 80 ALA A CA 1
ATOM 604 C C . ALA A 1 80 ? -7.103 -12.380 7.113 1.00 96.75 80 ALA A C 1
ATOM 606 O O . ALA A 1 80 ? -7.445 -11.990 8.233 1.00 96.75 80 ALA A O 1
ATOM 607 N N . SER A 1 81 ? -7.964 -12.446 6.092 1.00 97.25 81 SER A N 1
ATOM 608 C CA . SER A 1 81 ? -9.378 -12.086 6.212 1.00 97.25 81 SER A CA 1
ATOM 609 C C . SER A 1 81 ? -10.124 -13.001 7.183 1.00 97.25 81 SER A C 1
ATOM 611 O O . SER A 1 81 ? -10.926 -12.500 7.971 1.00 97.25 81 SER A O 1
ATOM 613 N N . GLU A 1 82 ? -9.825 -14.301 7.185 1.00 98.00 82 GLU A N 1
ATOM 614 C CA . GLU A 1 82 ? -10.392 -15.269 8.128 1.00 98.00 82 GLU A CA 1
ATOM 615 C C . GLU A 1 82 ? -10.038 -14.920 9.581 1.00 98.00 82 GLU A C 1
ATOM 617 O O . GLU A 1 82 ? -10.928 -14.824 10.429 1.00 98.00 82 GLU A O 1
ATOM 622 N N . ILE A 1 83 ? -8.760 -14.638 9.860 1.00 97.12 83 ILE A N 1
ATOM 623 C CA . ILE A 1 83 ? -8.292 -14.256 11.203 1.00 97.12 83 ILE A CA 1
ATOM 624 C C . ILE A 1 83 ? -9.012 -12.994 11.687 1.00 97.12 83 ILE A C 1
ATOM 626 O O . ILE A 1 83 ? -9.523 -12.946 12.808 1.00 97.12 83 ILE A O 1
ATOM 630 N N . VAL A 1 84 ? -9.079 -11.964 10.839 1.00 97.62 84 VAL A N 1
ATOM 631 C CA . VAL A 1 84 ? -9.772 -10.714 11.180 1.00 97.62 84 VAL A CA 1
ATOM 632 C C . VAL A 1 84 ? -11.266 -10.968 11.391 1.00 97.62 84 VAL A C 1
ATOM 634 O O . VAL A 1 84 ? -11.833 -10.465 12.359 1.00 97.62 84 VAL A O 1
ATOM 637 N N . GLY A 1 85 ? -11.896 -11.776 10.535 1.00 97.12 85 GLY A N 1
ATOM 638 C CA . GLY A 1 85 ? -13.308 -12.141 10.635 1.00 97.12 85 GLY A CA 1
ATOM 639 C C . GLY A 1 85 ? -13.653 -12.897 11.920 1.00 97.12 85 GLY A C 1
ATOM 640 O O . GLY A 1 85 ? -14.722 -12.670 12.484 1.00 97.12 85 GLY A O 1
ATOM 641 N N . ALA A 1 86 ? -12.740 -13.729 12.425 1.00 97.81 86 ALA A N 1
ATOM 642 C CA . ALA A 1 86 ? -12.923 -14.463 13.675 1.00 97.81 86 ALA A CA 1
ATOM 643 C C . ALA A 1 86 ? -12.894 -13.551 14.918 1.00 97.81 86 ALA A C 1
ATOM 645 O O . ALA A 1 86 ? -13.652 -13.769 15.862 1.00 97.81 86 ALA A O 1
ATOM 646 N N . VAL A 1 87 ? -12.044 -12.517 14.923 1.00 97.75 87 VAL A N 1
ATOM 647 C CA . VAL A 1 87 ? -11.814 -11.659 16.104 1.00 97.75 87 VAL A CA 1
ATOM 648 C C . VAL A 1 87 ? -12.688 -10.398 16.099 1.00 97.75 87 VAL A C 1
ATOM 650 O O . VAL A 1 87 ? -13.117 -9.923 17.154 1.00 97.75 87 VAL A O 1
ATOM 653 N N . ALA A 1 88 ? -12.983 -9.842 14.922 1.00 97.56 88 ALA A N 1
ATOM 654 C CA . ALA A 1 88 ? -13.669 -8.558 14.797 1.00 97.56 88 ALA A CA 1
ATOM 655 C C . ALA A 1 88 ? -15.041 -8.481 15.506 1.00 97.56 88 ALA A C 1
ATOM 657 O O . ALA A 1 88 ? -15.287 -7.463 16.159 1.00 97.56 88 ALA A O 1
ATOM 658 N N . PRO A 1 89 ? -15.932 -9.498 15.450 1.00 98.00 89 PRO A N 1
ATOM 659 C CA . PRO A 1 89 ? -17.240 -9.424 16.105 1.00 98.00 89 PRO A CA 1
ATOM 660 C C . PRO A 1 89 ? -17.141 -9.175 17.613 1.00 98.00 89 PRO A C 1
ATOM 662 O O . PRO A 1 89 ? -17.818 -8.284 18.128 1.00 98.00 89 PRO A O 1
ATOM 665 N N . GLN A 1 90 ? -16.241 -9.891 18.293 1.00 97.00 90 GLN A N 1
ATOM 666 C CA . GLN A 1 90 ? -16.033 -9.778 19.740 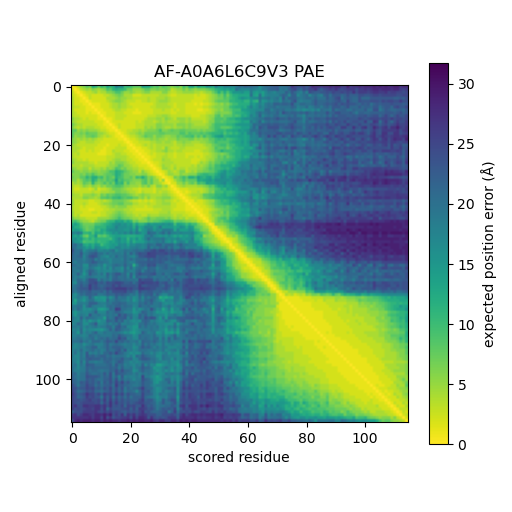1.00 97.00 90 GLN A CA 1
ATOM 667 C C . GLN A 1 90 ? -15.536 -8.376 20.118 1.00 97.00 90 GLN A C 1
ATOM 669 O O . GLN A 1 90 ? -16.122 -7.714 20.974 1.00 97.00 90 GLN A O 1
ATOM 674 N N . LEU A 1 91 ? -14.531 -7.860 19.401 1.00 97.56 91 LEU A N 1
ATOM 675 C CA . LEU A 1 91 ? -14.003 -6.508 19.627 1.00 97.56 91 LEU A CA 1
ATOM 676 C C . LEU A 1 91 ? -15.064 -5.417 19.417 1.00 97.56 91 LEU A C 1
ATOM 678 O O . LEU A 1 91 ? -15.085 -4.410 20.133 1.00 97.56 91 LEU A O 1
ATOM 682 N N . PHE A 1 92 ? -15.959 -5.593 18.439 1.00 97.31 92 PHE A N 1
ATOM 683 C CA . PHE A 1 92 ? -17.050 -4.647 18.218 1.00 97.31 92 PHE A CA 1
ATOM 684 C C . PHE A 1 92 ? -18.091 -4.677 19.337 1.00 97.31 92 PHE A C 1
ATOM 686 O O . PHE A 1 92 ? -18.616 -3.618 19.687 1.00 97.31 92 PHE A O 1
ATOM 693 N N . GLU A 1 93 ? -18.411 -5.846 19.888 1.00 97.38 93 GLU A N 1
ATOM 694 C CA . GLU A 1 93 ? -19.329 -5.968 21.024 1.00 97.38 93 GLU A CA 1
ATOM 69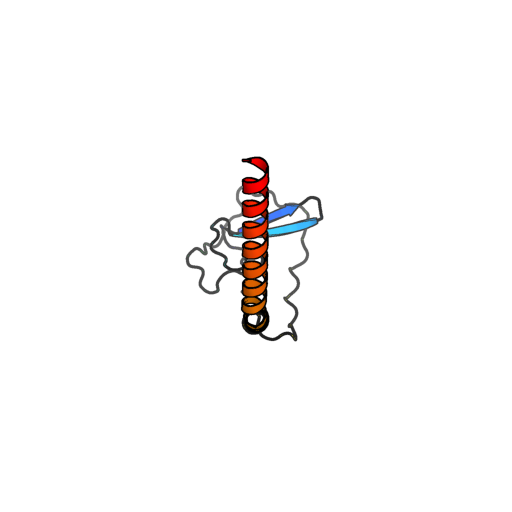5 C C . GLU A 1 93 ? -18.749 -5.331 22.286 1.00 97.38 93 GLU A C 1
ATOM 697 O O . GLU A 1 93 ? -19.411 -4.500 22.914 1.00 97.38 93 GLU A O 1
ATOM 702 N N . GLU A 1 94 ? -17.487 -5.624 22.600 1.00 97.31 94 GLU A N 1
ATOM 703 C CA . GLU A 1 94 ? -16.775 -5.013 23.724 1.00 97.31 94 GLU A CA 1
ATOM 704 C C . GLU A 1 94 ? -16.748 -3.486 23.613 1.00 97.31 94 GLU A C 1
ATOM 706 O O . GLU A 1 94 ? -17.082 -2.772 24.564 1.00 97.31 94 GLU A O 1
ATOM 711 N N . ARG A 1 95 ? -16.415 -2.960 22.427 1.00 97.94 95 ARG A N 1
ATOM 712 C CA . ARG A 1 95 ? -16.394 -1.514 22.189 1.00 97.94 95 ARG A CA 1
ATOM 713 C C . ARG A 1 95 ? -17.781 -0.889 22.327 1.00 97.94 95 ARG A C 1
ATOM 715 O O . ARG A 1 95 ? -17.899 0.185 22.914 1.00 97.94 95 ARG A O 1
ATOM 722 N N . ARG A 1 96 ? -18.838 -1.541 21.831 1.00 96.88 96 ARG A N 1
ATOM 723 C CA . ARG A 1 96 ? -20.220 -1.061 22.011 1.00 96.88 96 ARG A CA 1
ATOM 724 C C . ARG A 1 96 ? -20.607 -1.004 23.488 1.00 96.88 96 ARG A C 1
ATOM 726 O O . ARG A 1 96 ? -21.163 0.003 23.922 1.00 96.88 96 ARG A O 1
ATOM 733 N N . ALA A 1 97 ? -20.270 -2.033 24.265 1.00 96.44 97 ALA A N 1
ATOM 734 C CA . ALA A 1 97 ? -20.541 -2.061 25.700 1.00 96.44 97 ALA A CA 1
ATOM 735 C C . ALA A 1 97 ? -19.822 -0.922 26.445 1.00 96.44 97 ALA A C 1
ATOM 737 O O . ALA A 1 97 ? -20.437 -0.235 27.263 1.00 96.44 97 ALA A O 1
ATOM 738 N N . GLN A 1 98 ? -18.550 -0.664 26.122 1.00 96.31 98 GLN A N 1
ATOM 739 C CA . GLN A 1 98 ? -17.789 0.455 26.695 1.00 96.31 98 GLN A CA 1
ATOM 740 C C . GLN A 1 98 ? -18.442 1.810 26.390 1.00 96.31 98 GLN A C 1
ATOM 742 O O . GLN A 1 98 ? -18.640 2.620 27.298 1.00 96.31 98 GLN A O 1
ATOM 747 N N . LEU A 1 99 ? -18.849 2.034 25.137 1.00 96.75 99 LEU A N 1
ATOM 748 C CA . LEU A 1 99 ? -19.495 3.282 24.725 1.00 96.75 99 LEU A CA 1
ATOM 749 C C . LEU A 1 99 ? -20.827 3.523 25.450 1.00 96.75 99 LEU A C 1
ATOM 751 O O . LEU A 1 99 ? -21.111 4.655 25.845 1.00 96.75 99 LEU A O 1
ATOM 755 N N . GLU A 1 100 ? -21.633 2.483 25.671 1.00 96.31 100 GLU A N 1
ATOM 756 C CA . GLU A 1 100 ? -22.877 2.593 26.445 1.00 96.31 100 GLU A CA 1
ATOM 757 C C . GLU A 1 100 ? -22.611 2.947 27.915 1.00 96.31 100 GLU A C 1
ATOM 759 O O . GLU A 1 100 ? -23.282 3.814 28.488 1.00 96.31 100 GLU A O 1
ATOM 764 N N . VAL A 1 101 ? -21.590 2.338 28.526 1.00 95.56 101 VAL A N 1
ATOM 765 C CA . VAL A 1 101 ? -21.169 2.667 29.895 1.00 95.56 101 VAL A CA 1
ATOM 766 C C . VAL A 1 101 ? -20.734 4.128 29.995 1.00 95.56 101 VAL A C 1
ATOM 768 O O . VAL A 1 101 ? -21.183 4.844 30.896 1.00 95.56 101 VAL A O 1
ATOM 771 N N . ASP A 1 102 ? -19.906 4.597 29.065 1.00 94.94 102 ASP A N 1
ATOM 772 C CA . ASP A 1 102 ? -19.398 5.969 29.063 1.00 94.94 102 ASP A CA 1
ATOM 773 C C . ASP A 1 102 ? -20.500 6.994 28.797 1.00 94.94 102 ASP A C 1
ATOM 775 O O . ASP A 1 102 ? -20.570 8.025 29.473 1.00 94.94 102 ASP A O 1
ATOM 779 N N . LYS A 1 103 ? -21.436 6.680 27.897 1.00 94.19 103 LYS A N 1
ATOM 780 C CA . LYS A 1 103 ? -22.630 7.494 27.648 1.00 94.19 103 LYS A CA 1
ATOM 781 C C . LYS A 1 103 ? -23.535 7.565 28.876 1.00 94.19 103 LYS A C 1
ATOM 783 O O . LYS A 1 103 ? -24.084 8.620 29.189 1.00 94.19 103 LYS A O 1
ATOM 788 N N . ASN A 1 104 ? -23.695 6.471 29.616 1.00 92.88 104 ASN A N 1
ATOM 789 C CA . ASN A 1 104 ? -24.477 6.481 30.850 1.00 92.88 104 ASN A CA 1
ATOM 790 C C . ASN A 1 104 ? -23.778 7.305 31.947 1.00 92.88 104 ASN A C 1
ATOM 792 O O . ASN A 1 104 ? -24.417 8.120 32.616 1.00 92.88 104 ASN A O 1
ATOM 796 N N . LYS A 1 105 ? -22.453 7.166 32.093 1.00 92.31 105 LYS A N 1
ATOM 797 C CA . LYS A 1 105 ? -21.647 7.992 33.007 1.00 92.31 105 LYS A CA 1
ATOM 798 C C . LYS A 1 105 ? -21.736 9.476 32.653 1.00 92.31 105 LYS A C 1
ATOM 800 O O . LYS A 1 105 ? -21.931 10.289 33.555 1.00 92.31 105 LYS A O 1
ATOM 805 N N . SER A 1 106 ? -21.636 9.841 31.374 1.00 90.56 106 SER A N 1
ATOM 806 C CA . SER A 1 106 ? -21.730 11.238 30.935 1.00 90.56 106 SER A CA 1
ATOM 807 C C . SER A 1 106 ? -23.117 11.825 31.205 1.00 90.56 106 SER A C 1
ATOM 809 O O . SER A 1 106 ? -23.207 12.912 31.767 1.00 90.56 106 SER A O 1
ATOM 811 N N . ARG A 1 107 ? -24.197 11.074 30.935 1.00 89.69 107 ARG A N 1
ATOM 812 C CA . ARG A 1 107 ? -25.577 11.478 31.266 1.00 89.69 107 ARG A CA 1
ATOM 813 C C . ARG A 1 107 ? -25.781 11.682 32.767 1.00 89.69 107 ARG A C 1
ATOM 815 O O . ARG A 1 107 ? -26.423 12.650 33.164 1.00 89.69 107 ARG A O 1
ATOM 822 N N . ARG A 1 108 ? -25.247 10.788 33.607 1.00 89.12 108 ARG A N 1
ATOM 823 C CA . ARG A 1 108 ? -25.313 10.919 35.075 1.00 89.12 108 ARG A CA 1
ATOM 824 C C . ARG A 1 108 ? -24.522 12.121 35.574 1.00 89.12 108 ARG A C 1
ATOM 826 O O . ARG A 1 108 ? -25.025 12.849 36.422 1.00 89.12 108 ARG A O 1
ATOM 833 N N . ARG A 1 109 ? -23.318 12.341 35.031 1.00 87.44 109 ARG A N 1
ATOM 834 C CA . ARG A 1 109 ? -22.521 13.537 35.321 1.00 87.44 109 ARG A CA 1
ATOM 835 C C . ARG A 1 109 ? -23.304 14.781 34.935 1.00 87.44 109 ARG A C 1
ATOM 837 O O . ARG A 1 109 ? -23.500 15.615 35.791 1.00 87.44 109 ARG A O 1
ATOM 844 N N . TRP A 1 110 ? -23.834 14.883 33.723 1.00 86.00 110 TRP A N 1
ATOM 845 C CA . TRP A 1 110 ? -24.560 16.083 33.304 1.00 86.00 110 TRP A CA 1
ATOM 846 C C . TRP A 1 110 ? -25.759 16.411 34.215 1.00 86.00 110 TRP A C 1
ATOM 848 O O . TRP A 1 110 ? -25.854 17.532 34.702 1.00 86.00 110 TRP A O 1
ATOM 858 N N . LYS A 1 111 ? -26.569 15.408 34.588 1.00 82.81 111 LYS A N 1
ATOM 859 C CA . LYS A 1 111 ? -27.684 15.570 35.546 1.00 82.81 111 LYS A CA 1
ATOM 860 C C . LYS A 1 111 ? -27.269 16.010 36.955 1.00 82.81 111 LYS A C 1
ATOM 862 O O . LYS A 1 111 ? -28.095 16.554 37.678 1.00 82.81 111 LYS A O 1
ATOM 867 N N . PHE A 1 112 ? -26.037 15.725 37.375 1.00 82.12 112 PHE A N 1
ATOM 868 C CA . PHE A 1 112 ? -25.518 16.169 38.672 1.00 82.12 112 PHE A CA 1
ATOM 869 C C . PHE A 1 112 ? -25.173 17.665 38.674 1.00 82.12 112 PHE A C 1
ATOM 871 O O . PHE 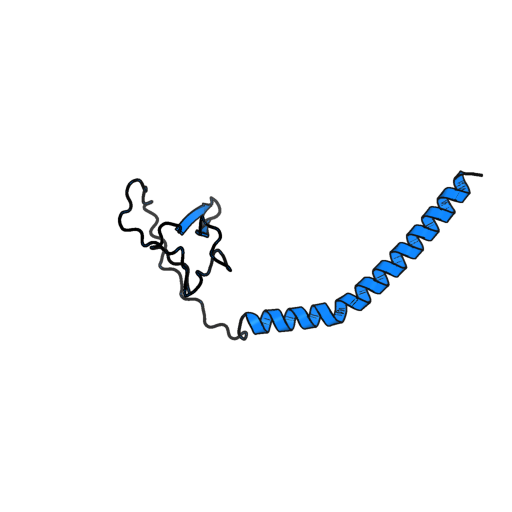A 1 112 ? -25.284 18.291 39.716 1.00 82.12 112 PHE A O 1
ATOM 878 N N . TRP A 1 113 ? -24.787 18.232 37.527 1.00 77.62 113 TRP A N 1
ATOM 879 C CA . TRP A 1 113 ? -24.424 19.652 37.395 1.00 77.62 113 TRP A CA 1
ATOM 880 C C . TRP A 1 113 ? -25.620 20.557 37.044 1.00 77.62 113 TRP A C 1
ATOM 882 O O . TRP A 1 113 ? -25.473 21.772 37.010 1.00 77.62 113 TRP A O 1
ATOM 892 N N . GLU A 1 114 ? -26.786 19.975 36.753 1.00 74.25 114 GLU A N 1
ATOM 893 C CA . GLU A 1 114 ? -28.039 20.683 36.435 1.00 74.25 114 GLU A CA 1
ATOM 894 C C . GLU A 1 114 ? -28.938 20.893 37.676 1.00 74.25 114 GLU A C 1
ATOM 896 O O . GLU A 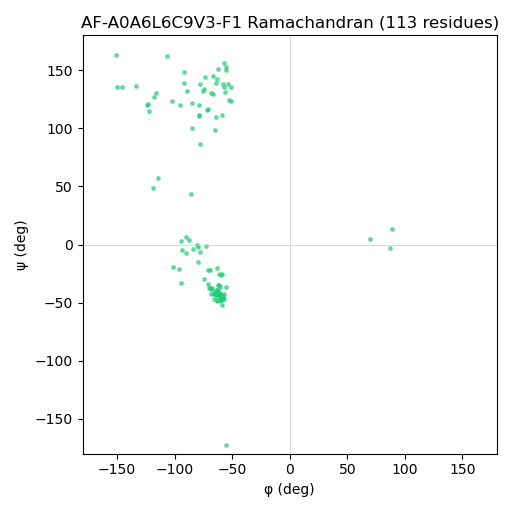1 114 ? -29.984 21.532 37.588 1.00 74.25 114 GLU A O 1
ATOM 901 N N . ARG A 1 115 ? -28.539 20.342 38.831 1.00 53.50 115 ARG A N 1
ATOM 902 C CA . ARG A 1 115 ? -29.173 20.532 40.144 1.00 53.50 115 ARG A CA 1
ATOM 903 C C . ARG A 1 115 ? -28.378 21.538 40.966 1.00 53.50 115 ARG A C 1
ATOM 905 O O . ARG A 1 115 ? -29.034 22.291 41.715 1.00 53.50 115 ARG A O 1
#

Sequence (115 aa):
MAMREECKHFQSRSYANGETARFCVLGAAPDQPFSCPDSCVMYERRFADVGWDHGTLVSPPTPTVPDSTAGSREDVLAAASEIVGAVAPQLFEERRAQLEVDKNKSRRRWKFWER